Protein AF-A0A1H0PH98-F1 (afdb_monomer_lite)

pLDDT: mean 86.57, std 16.47, range [29.73, 97.81]

Foldseek 3Di:
DDPPPDDPDDLVQQLCQQCVQCVPPQLQNVLSVLCPVFADRPVLCVQLVQKDKDWPPVDPPIGIHIDGNLVCVVVSVVVVSRDTDPRNVVSSVVSCVSSVVDPDD

Secondary structure (DSSP, 8-state):
----S-----HHHHHHHHHHHHTT-TTHHHHHHHHHHHS--HHHHHHTT-EEEEEE-SSTT-EEEEEE-GGGHHHHHHTTSS---HHHHHHHHHHHHHTT-S---

Sequence (105 aa):
MRPSLLGVWTAEELEVALIRTACGDPGLEPALELVIDEGPSVFALLAAGLLRVQPDVDELGGGLWAEIEWSDIDDAVDRGALRATPAELETLRGAAALAGLFPDT

Radius of gyration: 14.06 Å; chains: 1; bounding box: 36×39×30 Å

Organism: NCBI:txid1052260

Structure (mmCIF, N/CA/C/O backbone):
data_AF-A0A1H0PH98-F1
#
_entry.id   AF-A0A1H0PH98-F1
#
loop_
_atom_site.group_PDB
_atom_site.id
_atom_site.type_symbol
_atom_site.label_atom_id
_atom_site.label_alt_id
_atom_site.label_comp_id
_atom_site.label_asym_id
_atom_site.label_entity_id
_atom_site.label_seq_id
_atom_site.pdbx_PDB_ins_code
_atom_site.Cartn_x
_atom_site.Cartn_y
_atom_site.Cartn_z
_atom_site.occupancy
_atom_site.B_iso_or_equiv
_atom_site.auth_seq_id
_atom_site.auth_comp_id
_atom_site.auth_asym_id
_atom_site.auth_atom_id
_atom_site.pdbx_PDB_model_num
ATOM 1 N N . MET A 1 1 ? 12.175 -27.010 -12.177 1.00 33.84 1 MET A N 1
ATOM 2 C CA . MET A 1 1 ? 12.722 -26.059 -11.188 1.00 33.84 1 MET A CA 1
ATOM 3 C C . MET A 1 1 ? 11.527 -25.330 -10.598 1.00 33.84 1 MET A C 1
ATOM 5 O O . MET A 1 1 ? 10.824 -24.678 -11.352 1.00 33.84 1 MET A O 1
ATOM 9 N N . ARG A 1 2 ? 11.184 -25.560 -9.327 1.00 29.73 2 ARG A N 1
ATOM 10 C CA . ARG A 1 2 ? 10.140 -24.773 -8.655 1.00 29.73 2 ARG A CA 1
ATOM 11 C C . ARG A 1 2 ? 10.828 -23.503 -8.149 1.00 29.73 2 ARG A C 1
ATOM 13 O O . ARG A 1 2 ? 11.756 -23.669 -7.359 1.00 29.73 2 ARG A O 1
ATOM 20 N N . PRO A 1 3 ? 10.451 -22.293 -8.596 1.00 36.97 3 PRO A N 1
ATOM 21 C CA . PRO A 1 3 ? 10.935 -21.085 -7.953 1.00 36.97 3 PRO A CA 1
ATOM 22 C C . PRO A 1 3 ? 10.439 -21.130 -6.508 1.00 36.97 3 PRO A C 1
ATOM 24 O O . PRO A 1 3 ? 9.250 -21.317 -6.246 1.00 36.97 3 PRO A O 1
ATOM 27 N N . SER A 1 4 ? 11.370 -21.084 -5.567 1.00 42.84 4 SER A N 1
ATOM 28 C CA . SER A 1 4 ? 11.101 -20.973 -4.142 1.00 42.84 4 SER A CA 1
ATOM 29 C C . SER A 1 4 ? 10.408 -19.636 -3.877 1.00 42.84 4 SER A C 1
ATOM 31 O O . SER A 1 4 ? 11.067 -18.622 -3.688 1.00 42.84 4 SER A O 1
ATOM 33 N N . LEU A 1 5 ? 9.074 -19.654 -3.877 1.00 46.47 5 LEU A N 1
ATOM 34 C CA . LEU A 1 5 ? 8.151 -18.556 -3.540 1.00 46.47 5 LEU A CA 1
ATOM 35 C C . LEU A 1 5 ? 8.199 -18.141 -2.051 1.00 46.47 5 LEU A C 1
ATOM 37 O O . LEU A 1 5 ? 7.188 -17.767 -1.473 1.00 46.47 5 LEU A O 1
ATOM 41 N N . LEU A 1 6 ? 9.3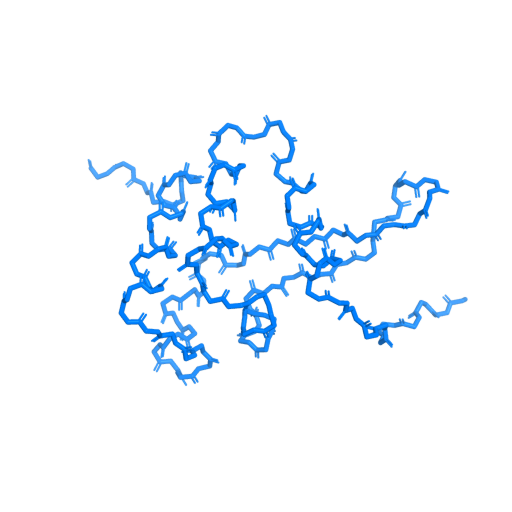59 -18.251 -1.403 1.00 47.31 6 LEU A N 1
ATOM 42 C CA . LEU A 1 6 ? 9.585 -17.839 -0.015 1.00 47.31 6 LEU A CA 1
ATOM 43 C C . LEU A 1 6 ? 11.006 -17.267 0.114 1.00 47.31 6 LEU A C 1
ATOM 45 O O . LEU A 1 6 ? 11.818 -17.751 0.901 1.00 47.31 6 LEU A O 1
ATOM 49 N N . GLY A 1 7 ? 11.340 -16.284 -0.722 1.00 58.50 7 GLY A N 1
ATOM 50 C CA . GLY A 1 7 ? 12.422 -15.359 -0.395 1.00 58.50 7 GLY A CA 1
ATOM 51 C C . GLY A 1 7 ? 11.899 -14.405 0.674 1.00 58.50 7 GLY A C 1
ATOM 52 O O . GLY A 1 7 ? 10.812 -13.861 0.515 1.00 58.50 7 GLY A O 1
ATOM 53 N N . VAL A 1 8 ? 12.616 -14.248 1.786 1.00 73.06 8 VAL A N 1
ATOM 54 C CA . VAL A 1 8 ? 12.323 -13.166 2.734 1.00 73.06 8 VAL A CA 1
ATOM 55 C C . VAL A 1 8 ? 12.751 -11.877 2.040 1.00 73.06 8 VAL A C 1
ATOM 57 O O . VAL A 1 8 ? 13.938 -11.565 2.049 1.00 73.06 8 VAL A O 1
ATOM 60 N N . TRP A 1 9 ? 11.817 -11.198 1.375 1.00 85.31 9 TRP A N 1
ATOM 61 C CA . TRP A 1 9 ? 12.088 -9.903 0.758 1.00 85.31 9 TRP A CA 1
ATOM 62 C C . TRP A 1 9 ? 12.322 -8.854 1.835 1.00 85.31 9 TRP A C 1
ATOM 64 O O . TRP A 1 9 ? 11.655 -8.864 2.875 1.00 85.31 9 TRP A O 1
ATOM 74 N N . THR A 1 10 ? 13.266 -7.954 1.602 1.00 91.00 10 THR A N 1
ATOM 75 C CA . THR A 1 10 ? 13.422 -6.760 2.432 1.00 91.00 10 THR A CA 1
ATOM 76 C C . THR A 1 10 ? 12.355 -5.724 2.065 1.00 91.00 10 THR A C 1
ATOM 78 O O . THR A 1 10 ? 11.730 -5.805 1.008 1.00 91.00 10 THR A O 1
ATOM 81 N N . ALA A 1 11 ? 12.129 -4.742 2.943 1.00 91.94 11 ALA A N 1
ATOM 82 C CA . ALA A 1 11 ? 11.254 -3.616 2.612 1.00 91.94 11 ALA A CA 1
ATOM 83 C C . ALA A 1 11 ? 11.786 -2.859 1.384 1.00 91.94 11 ALA A C 1
ATOM 85 O O . ALA A 1 11 ? 11.041 -2.633 0.440 1.00 91.94 11 ALA A O 1
ATOM 86 N N . GLU A 1 12 ? 13.096 -2.597 1.355 1.00 92.44 12 GLU A N 1
ATOM 87 C CA . GLU A 1 12 ? 13.779 -1.924 0.246 1.00 92.44 12 GLU A CA 1
ATOM 88 C C . GLU A 1 12 ? 13.605 -2.675 -1.085 1.00 92.44 12 GLU A C 1
ATOM 90 O O . GLU A 1 12 ? 13.320 -2.058 -2.105 1.00 92.44 12 GLU A O 1
ATOM 95 N N . GLU A 1 13 ? 13.701 -4.009 -1.096 1.00 91.88 13 GLU A N 1
ATOM 96 C CA . GLU A 1 13 ? 13.472 -4.807 -2.311 1.00 91.88 13 GLU A CA 1
ATOM 97 C C . GLU A 1 13 ? 12.040 -4.659 -2.846 1.00 91.88 13 GLU A C 1
ATOM 99 O O . GLU A 1 13 ? 11.839 -4.621 -4.060 1.00 91.88 13 GLU A O 1
ATOM 104 N N . LEU A 1 14 ? 11.046 -4.565 -1.958 1.00 93.00 14 LEU A N 1
ATOM 105 C CA . LEU A 1 14 ? 9.644 -4.386 -2.339 1.00 93.00 14 LEU A CA 1
ATOM 106 C C . LEU A 1 14 ? 9.340 -2.949 -2.780 1.00 93.00 14 LEU A C 1
ATOM 108 O O . LEU A 1 14 ? 8.610 -2.751 -3.747 1.00 93.00 14 LEU A O 1
ATOM 112 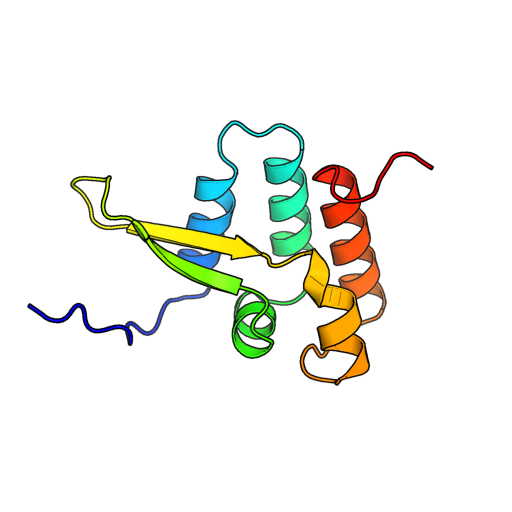N N . GLU A 1 15 ? 9.916 -1.954 -2.109 1.00 94.38 15 GLU A N 1
ATOM 113 C CA . GLU A 1 15 ? 9.789 -0.536 -2.464 1.00 94.38 15 GLU A CA 1
ATOM 114 C C . GLU A 1 15 ? 10.437 -0.250 -3.825 1.00 94.38 15 GLU A C 1
ATOM 116 O O . GLU A 1 15 ? 9.821 0.372 -4.691 1.00 94.38 15 GLU A O 1
ATOM 121 N N . VAL A 1 16 ? 11.633 -0.794 -4.074 1.00 92.31 16 VAL A N 1
ATOM 122 C CA . VAL A 1 16 ? 12.287 -0.719 -5.388 1.00 92.31 16 VAL A CA 1
ATOM 123 C C . VAL A 1 16 ? 11.440 -1.401 -6.463 1.00 92.31 16 VAL A C 1
ATOM 125 O O . VAL A 1 16 ? 11.310 -0.863 -7.561 1.00 92.31 16 VAL A O 1
ATOM 128 N N . ALA A 1 17 ? 10.833 -2.555 -6.166 1.00 93.12 17 ALA A N 1
ATOM 129 C CA . ALA A 1 17 ? 9.946 -3.246 -7.104 1.00 93.12 17 ALA A CA 1
ATOM 130 C C . ALA A 1 17 ? 8.689 -2.427 -7.447 1.00 93.12 17 ALA A C 1
ATOM 132 O O . ALA A 1 17 ? 8.273 -2.402 -8.608 1.00 93.12 17 ALA A O 1
ATOM 133 N N . LEU A 1 18 ? 8.112 -1.735 -6.459 1.00 93.94 18 LEU A N 1
ATOM 134 C CA . LEU A 1 18 ? 6.977 -0.828 -6.639 1.00 93.94 18 LEU A CA 1
ATOM 135 C C . LEU A 1 18 ? 7.346 0.346 -7.550 1.00 93.94 18 LEU A C 1
ATOM 137 O O . LEU A 1 18 ? 6.734 0.523 -8.602 1.00 93.94 18 LEU A O 1
ATOM 141 N N . ILE A 1 19 ? 8.394 1.100 -7.205 1.00 92.12 19 ILE A N 1
ATOM 142 C CA . ILE A 1 19 ? 8.843 2.254 -8.001 1.00 92.12 19 ILE A CA 1
ATOM 143 C C . ILE A 1 19 ? 9.210 1.833 -9.424 1.00 92.12 19 ILE A C 1
ATOM 145 O O . ILE A 1 19 ? 8.828 2.484 -10.396 1.00 92.12 19 ILE A O 1
ATOM 149 N N . ARG A 1 20 ? 9.905 0.703 -9.575 1.00 89.69 20 ARG A N 1
ATOM 150 C CA . ARG A 1 20 ? 10.277 0.184 -10.891 1.00 89.69 20 ARG A CA 1
ATOM 151 C C . ARG A 1 20 ? 9.059 -0.149 -11.753 1.00 89.69 20 ARG A C 1
ATOM 153 O O . ARG A 1 20 ? 9.109 0.071 -12.960 1.00 89.69 20 ARG A O 1
ATOM 160 N N . THR A 1 21 ? 7.982 -0.645 -11.147 1.00 87.81 21 THR A N 1
ATOM 161 C CA . THR A 1 21 ? 6.724 -0.961 -11.842 1.00 87.81 21 THR A CA 1
ATOM 162 C C . THR A 1 21 ? 6.024 0.292 -12.363 1.00 87.81 21 THR A C 1
ATOM 164 O O . THR A 1 21 ? 5.405 0.243 -13.423 1.00 87.81 21 THR A O 1
ATOM 167 N N . ALA A 1 22 ? 6.167 1.415 -11.662 1.00 91.00 22 ALA A N 1
ATOM 168 C CA . ALA A 1 22 ? 5.606 2.692 -12.081 1.00 91.00 22 ALA A CA 1
ATOM 169 C C . ALA A 1 22 ? 6.479 3.470 -13.071 1.00 91.00 22 ALA A C 1
ATOM 171 O O . ALA A 1 22 ? 6.004 4.454 -13.623 1.00 91.00 22 ALA A O 1
ATOM 172 N N . CYS A 1 23 ? 7.722 3.048 -13.322 1.00 89.62 23 CYS A N 1
ATOM 173 C CA . CYS A 1 23 ? 8.681 3.809 -14.121 1.00 89.62 23 CYS A CA 1
ATOM 174 C C . CYS A 1 23 ? 8.120 4.203 -15.504 1.00 89.62 23 CYS A C 1
ATOM 176 O O . CYS A 1 23 ? 7.835 3.350 -16.349 1.00 89.62 23 CYS A O 1
ATOM 178 N N . GLY A 1 24 ? 7.996 5.508 -15.746 1.00 90.88 24 GLY A N 1
ATOM 179 C CA . GLY A 1 24 ? 7.422 6.112 -16.946 1.00 90.88 24 GLY A CA 1
ATOM 180 C C . GLY A 1 24 ? 5.928 6.451 -16.865 1.00 90.88 24 GLY A C 1
ATOM 181 O O . GLY A 1 24 ? 5.417 7.052 -17.815 1.00 90.88 24 GLY A O 1
ATOM 182 N N . ASP A 1 25 ? 5.232 6.110 -15.777 1.00 92.69 25 ASP A N 1
ATOM 183 C CA . ASP A 1 25 ? 3.833 6.476 -15.538 1.00 92.69 25 ASP A CA 1
ATOM 184 C C . ASP A 1 25 ? 3.737 7.766 -14.692 1.00 92.69 25 ASP A C 1
ATOM 186 O O . ASP A 1 25 ? 4.059 7.762 -13.501 1.00 92.69 25 ASP A O 1
ATOM 190 N N . PRO A 1 26 ? 3.267 8.886 -15.275 1.00 91.12 26 PRO A N 1
ATOM 191 C CA . PRO A 1 26 ? 3.282 10.190 -14.614 1.00 91.12 26 PRO A CA 1
ATOM 192 C C . PRO A 1 26 ? 2.290 10.325 -13.448 1.00 91.12 26 PRO A C 1
ATOM 194 O O . PRO A 1 26 ? 2.377 11.306 -12.710 1.00 91.12 26 PRO A O 1
ATOM 197 N N . GLY A 1 27 ? 1.330 9.406 -13.305 1.00 93.31 27 GLY A N 1
ATOM 198 C CA . GLY A 1 27 ? 0.401 9.371 -12.174 1.00 93.31 27 GLY A CA 1
ATOM 199 C C . GLY A 1 27 ? 0.828 8.362 -11.113 1.00 93.31 27 GLY A C 1
ATOM 200 O O . GLY A 1 27 ? 0.768 8.653 -9.918 1.00 93.31 27 GLY A O 1
ATOM 201 N N . LEU A 1 28 ? 1.297 7.188 -11.542 1.00 94.25 28 LEU A N 1
ATOM 202 C CA . LEU A 1 28 ? 1.643 6.101 -10.633 1.00 94.25 28 LEU A CA 1
ATOM 203 C C . LEU A 1 28 ? 2.987 6.320 -9.921 1.00 94.25 28 LEU A C 1
ATOM 205 O O . LEU A 1 28 ? 3.083 5.979 -8.746 1.00 94.25 28 LEU A O 1
ATOM 209 N N . GLU A 1 29 ? 3.996 6.920 -10.56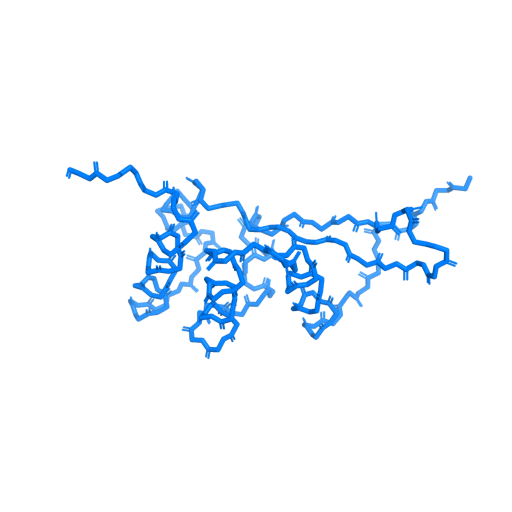7 1.00 94.31 29 GLU A N 1
ATOM 210 C CA . GLU A 1 29 ? 5.278 7.241 -9.908 1.00 94.31 29 GLU A CA 1
ATOM 211 C C . GLU A 1 29 ? 5.088 8.103 -8.646 1.00 94.31 29 GLU A C 1
ATOM 213 O O . GLU A 1 29 ? 5.434 7.635 -7.557 1.00 94.31 29 GLU A O 1
ATOM 218 N N . PRO A 1 30 ? 4.480 9.307 -8.724 1.00 95.25 30 PRO A N 1
ATOM 219 C CA . PRO A 1 30 ? 4.295 10.149 -7.543 1.00 95.25 30 PRO A CA 1
ATOM 220 C C . PRO A 1 30 ? 3.310 9.546 -6.534 1.00 95.25 30 PRO A C 1
ATOM 222 O O . PRO A 1 30 ? 3.403 9.831 -5.341 1.00 95.25 30 PRO A O 1
ATOM 225 N N . ALA A 1 31 ? 2.369 8.708 -6.981 1.00 96.62 31 ALA A N 1
ATOM 226 C CA . ALA A 1 31 ? 1.481 7.982 -6.081 1.00 96.62 31 ALA A CA 1
ATOM 227 C C . ALA A 1 31 ? 2.257 6.984 -5.210 1.00 96.62 31 ALA A C 1
ATOM 229 O O . ALA A 1 31 ? 2.043 6.928 -4.000 1.00 96.62 31 ALA A O 1
ATOM 230 N N . LEU A 1 32 ? 3.161 6.203 -5.807 1.00 96.31 32 LEU A N 1
ATOM 231 C CA . LEU A 1 32 ? 3.955 5.222 -5.069 1.00 96.31 32 LEU A CA 1
ATOM 232 C C . LEU A 1 32 ? 5.017 5.880 -4.187 1.00 96.31 32 LEU A C 1
ATOM 234 O O . LEU A 1 32 ? 5.202 5.419 -3.064 1.00 96.31 32 LEU A O 1
ATOM 238 N N . GLU A 1 33 ? 5.649 6.970 -4.632 1.00 95.44 33 GLU A N 1
ATOM 239 C CA . GLU A 1 33 ? 6.540 7.771 -3.776 1.00 95.44 33 GLU A CA 1
ATOM 240 C C . GLU A 1 33 ? 5.806 8.262 -2.519 1.00 95.44 33 GLU A C 1
ATOM 242 O O . GLU A 1 33 ? 6.278 8.049 -1.403 1.00 95.44 33 GLU A O 1
ATOM 247 N N . LEU A 1 34 ? 4.596 8.812 -2.679 1.00 97.00 34 LEU A N 1
ATOM 248 C CA . LEU A 1 34 ? 3.769 9.269 -1.560 1.00 97.00 34 LEU A CA 1
ATOM 249 C C . LEU A 1 34 ? 3.427 8.135 -0.574 1.00 97.00 34 LEU A C 1
ATOM 251 O O . LEU A 1 34 ? 3.455 8.338 0.641 1.00 97.00 34 LEU A O 1
ATOM 255 N N . VAL A 1 35 ? 3.115 6.932 -1.070 1.00 97.38 35 VAL A N 1
ATOM 256 C CA . VAL A 1 35 ? 2.847 5.770 -0.203 1.00 97.38 35 VAL A CA 1
ATOM 257 C C . VAL A 1 35 ? 4.100 5.310 0.538 1.00 97.38 35 VAL A C 1
ATOM 259 O O . VAL A 1 35 ? 3.993 4.935 1.702 1.00 97.38 35 VAL A O 1
ATOM 262 N N . ILE A 1 36 ? 5.267 5.329 -0.104 1.00 96.50 36 ILE A N 1
ATOM 263 C CA . ILE A 1 36 ? 6.528 4.906 0.520 1.00 96.50 36 ILE A CA 1
ATOM 264 C C . ILE A 1 36 ? 6.945 5.884 1.625 1.00 96.50 36 ILE A C 1
ATOM 266 O O . ILE A 1 36 ? 7.355 5.447 2.701 1.00 96.50 36 ILE A O 1
ATOM 270 N N . ASP A 1 37 ? 6.792 7.187 1.391 1.00 96.81 37 ASP A N 1
ATOM 271 C CA . ASP A 1 37 ? 7.229 8.217 2.335 1.00 96.81 37 ASP A CA 1
ATOM 272 C C . ASP A 1 37 ? 6.260 8.407 3.514 1.00 96.81 37 ASP A C 1
ATOM 274 O O . ASP A 1 37 ? 6.692 8.628 4.650 1.00 96.81 37 ASP A O 1
ATOM 278 N N . GLU A 1 38 ? 4.948 8.340 3.261 1.00 97.81 38 GLU A N 1
ATOM 279 C CA . GLU A 1 38 ? 3.917 8.761 4.224 1.00 97.81 38 GLU A CA 1
ATOM 280 C C . GLU A 1 38 ? 2.811 7.719 4.471 1.00 97.81 38 GLU A C 1
ATOM 282 O O . GLU A 1 38 ? 1.894 7.954 5.265 1.00 97.81 38 GLU A O 1
ATOM 287 N N . GLY A 1 39 ? 2.840 6.589 3.764 1.00 97.06 39 GLY A N 1
ATOM 288 C CA . GLY A 1 39 ? 1.827 5.542 3.849 1.00 97.06 39 GLY A CA 1
ATOM 289 C C . GLY A 1 39 ? 2.181 4.427 4.838 1.00 97.06 39 GLY A C 1
ATOM 290 O O . GLY A 1 39 ? 3.205 4.468 5.524 1.00 97.06 39 GLY A O 1
ATOM 291 N N . PRO A 1 40 ? 1.332 3.387 4.928 1.00 96.94 40 PRO A N 1
ATOM 292 C CA . PRO A 1 40 ? 1.661 2.199 5.700 1.00 96.94 40 PRO A CA 1
ATOM 293 C C . PRO A 1 40 ? 2.894 1.503 5.125 1.00 96.94 40 PRO A C 1
ATOM 295 O O . PRO A 1 40 ? 3.058 1.417 3.910 1.00 96.94 40 PRO A O 1
ATOM 298 N N . SER A 1 41 ? 3.699 0.890 5.995 1.00 95.88 41 SER A N 1
ATOM 299 C CA . SER A 1 41 ? 4.852 0.097 5.548 1.00 95.88 41 SER A CA 1
ATOM 300 C C . SER A 1 41 ? 4.468 -0.947 4.490 1.00 95.88 41 SER A C 1
ATOM 302 O O . SER A 1 41 ? 3.420 -1.595 4.590 1.00 95.88 41 SER A O 1
ATOM 304 N N . VAL A 1 42 ? 5.372 -1.211 3.548 1.00 95.31 42 VAL A N 1
ATOM 305 C CA . VAL A 1 42 ? 5.168 -2.199 2.477 1.00 95.31 42 VAL A CA 1
ATOM 306 C C . VAL A 1 42 ? 4.846 -3.608 3.003 1.00 95.31 42 VAL A C 1
ATOM 308 O O . VAL A 1 42 ? 4.057 -4.341 2.408 1.00 95.31 42 VAL A O 1
ATOM 311 N N . PHE A 1 43 ? 5.359 -3.978 4.183 1.00 94.75 43 PHE A N 1
ATOM 312 C CA . PHE A 1 43 ? 5.000 -5.237 4.841 1.00 94.75 43 PHE A CA 1
ATOM 313 C C . PHE A 1 43 ? 3.581 -5.251 5.408 1.00 94.75 43 PHE A C 1
ATOM 315 O O . PHE A 1 43 ? 2.959 -6.311 5.430 1.00 94.75 43 PHE A O 1
ATOM 322 N N . ALA A 1 44 ? 3.057 -4.110 5.863 1.00 95.69 44 ALA A N 1
ATOM 323 C CA . ALA A 1 44 ? 1.662 -4.011 6.281 1.00 95.69 44 ALA A CA 1
ATOM 324 C C . ALA A 1 44 ? 0.727 -4.193 5.077 1.00 95.69 44 ALA A C 1
ATOM 326 O O . ALA A 1 44 ? -0.241 -4.944 5.175 1.00 95.69 44 ALA A O 1
ATOM 327 N N . LEU A 1 45 ? 1.064 -3.591 3.931 1.00 96.50 45 LEU A N 1
ATOM 328 C CA . LEU A 1 45 ? 0.333 -3.784 2.674 1.00 96.50 45 LEU A CA 1
ATOM 329 C C . LEU A 1 45 ? 0.395 -5.246 2.208 1.00 96.50 45 LEU A C 1
ATOM 331 O O . LEU A 1 45 ? -0.637 -5.843 1.904 1.00 96.50 45 LEU A O 1
ATOM 335 N N . LEU A 1 46 ? 1.578 -5.868 2.244 1.00 94.75 46 LEU A N 1
ATOM 336 C CA . LEU A 1 46 ? 1.750 -7.284 1.912 1.00 94.75 46 LEU A CA 1
ATOM 337 C C . LEU A 1 46 ? 0.955 -8.206 2.846 1.00 94.75 46 LEU A C 1
ATOM 339 O O . LEU A 1 46 ? 0.263 -9.109 2.381 1.00 94.75 46 LEU A O 1
ATOM 343 N N . ALA A 1 47 ? 1.016 -7.974 4.159 1.00 93.62 47 ALA A N 1
ATOM 344 C CA . ALA A 1 47 ? 0.280 -8.761 5.148 1.00 93.62 47 ALA A CA 1
ATOM 345 C C . ALA A 1 47 ? -1.243 -8.592 5.022 1.00 93.62 47 ALA A C 1
ATOM 347 O O . ALA A 1 47 ? -1.985 -9.535 5.303 1.00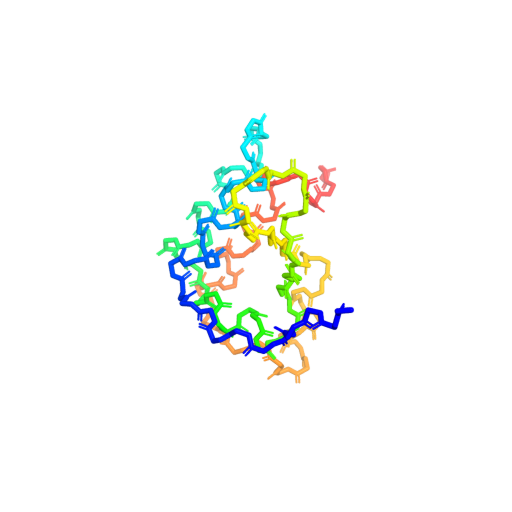 93.62 47 ALA A O 1
ATOM 348 N N . ALA A 1 48 ? -1.701 -7.420 4.575 1.00 96.12 48 ALA A N 1
ATOM 349 C CA . ALA A 1 48 ? -3.101 -7.149 4.266 1.00 96.12 48 ALA A CA 1
ATOM 350 C C . ALA A 1 48 ? -3.561 -7.766 2.930 1.00 96.12 48 ALA A C 1
ATOM 352 O O . ALA A 1 48 ? -4.749 -7.718 2.624 1.00 96.12 48 ALA A O 1
ATOM 353 N N . GLY A 1 49 ? -2.652 -8.357 2.142 1.00 95.12 49 GLY A N 1
ATOM 354 C CA . GLY A 1 49 ? -2.952 -8.897 0.814 1.00 95.12 49 GLY A CA 1
ATOM 355 C C . GLY A 1 49 ? -3.094 -7.831 -0.275 1.00 95.12 49 GLY A C 1
ATOM 356 O O . GLY A 1 49 ? -3.560 -8.149 -1.363 1.00 95.12 49 GLY A O 1
ATOM 357 N N . LEU A 1 50 ? -2.681 -6.593 0.009 1.00 96.50 50 LEU A N 1
ATOM 358 C CA . LEU A 1 50 ? -2.774 -5.444 -0.894 1.00 96.50 50 LEU A CA 1
ATOM 359 C C . LEU A 1 50 ? -1.539 -5.270 -1.778 1.00 96.50 50 LEU A C 1
ATOM 361 O O . LEU A 1 50 ? -1.528 -4.383 -2.618 1.00 96.50 50 LEU A O 1
ATOM 365 N N . LEU A 1 51 ? -0.494 -6.074 -1.582 1.00 94.94 51 LEU A N 1
ATOM 366 C CA . LEU A 1 51 ? 0.712 -6.043 -2.401 1.00 94.94 51 LEU A CA 1
ATOM 367 C C . LEU A 1 51 ? 0.842 -7.359 -3.165 1.00 94.94 51 LEU A C 1
ATOM 369 O O . LEU A 1 51 ? 1.088 -8.412 -2.565 1.00 94.94 51 LEU A O 1
ATOM 373 N N . ARG A 1 52 ? 0.705 -7.311 -4.490 1.00 92.75 52 ARG A N 1
ATOM 374 C CA . ARG A 1 52 ? 1.057 -8.436 -5.362 1.00 92.75 52 ARG A CA 1
ATOM 375 C C . ARG A 1 52 ? 2.541 -8.359 -5.668 1.00 92.75 52 ARG A C 1
ATOM 377 O O . ARG A 1 52 ? 3.020 -7.316 -6.081 1.00 92.75 52 ARG A O 1
ATOM 384 N N . VAL A 1 53 ? 3.259 -9.463 -5.474 1.00 91.25 53 VAL A N 1
ATOM 385 C CA . VAL A 1 53 ? 4.702 -9.554 -5.734 1.00 91.25 53 VAL A CA 1
ATOM 386 C C . VAL A 1 53 ? 4.964 -10.758 -6.624 1.00 91.25 53 VAL A C 1
ATOM 388 O O . VAL A 1 53 ? 4.510 -11.867 -6.327 1.00 91.25 53 VAL A O 1
ATOM 391 N N . GLN A 1 54 ? 5.716 -10.559 -7.701 1.00 88.19 54 GLN A N 1
ATOM 392 C CA . GLN A 1 54 ? 6.094 -11.625 -8.623 1.00 88.19 54 GLN A CA 1
ATOM 393 C C . GLN A 1 54 ? 7.566 -11.503 -9.033 1.00 88.19 54 GLN A C 1
ATOM 395 O O . GLN A 1 54 ? 8.110 -10.398 -9.053 1.00 88.19 54 GLN A O 1
ATOM 400 N N . PRO A 1 55 ? 8.234 -12.621 -9.367 1.00 84.50 55 PRO A N 1
ATOM 401 C CA . PRO A 1 55 ? 9.543 -12.556 -9.996 1.00 84.50 55 PRO A CA 1
ATOM 402 C C . PRO A 1 55 ? 9.430 -11.807 -11.321 1.00 84.50 55 PRO A C 1
ATOM 404 O O . PRO A 1 55 ? 8.579 -12.137 -12.148 1.00 84.50 55 PRO A O 1
ATOM 407 N N . ASP A 1 56 ? 10.313 -10.843 -11.531 1.00 78.56 56 ASP A N 1
ATOM 408 C CA . ASP A 1 56 ? 10.508 -10.243 -12.841 1.00 78.56 56 ASP A CA 1
ATOM 409 C C . ASP A 1 56 ? 11.338 -11.214 -13.689 1.00 78.56 56 ASP A C 1
ATOM 411 O O . ASP A 1 56 ? 12.533 -11.422 -13.453 1.00 78.56 56 ASP A O 1
ATOM 415 N N . VAL A 1 57 ? 10.655 -11.890 -14.615 1.00 68.00 57 VAL A N 1
ATOM 416 C CA . VAL A 1 57 ? 11.222 -12.936 -15.478 1.00 68.00 57 VAL A CA 1
ATOM 417 C C . VAL A 1 57 ? 11.754 -12.396 -16.804 1.00 68.00 57 VAL A C 1
ATOM 419 O O . VAL A 1 57 ? 12.442 -13.134 -17.511 1.00 68.00 57 VAL A O 1
ATOM 422 N N . ASP A 1 58 ? 11.458 -11.136 -17.129 1.00 66.06 58 ASP A N 1
ATOM 423 C CA . ASP A 1 58 ? 11.803 -10.528 -18.416 1.00 66.06 58 ASP A CA 1
ATOM 424 C C . ASP A 1 58 ? 13.172 -9.833 -18.377 1.00 66.06 58 ASP A C 1
ATOM 426 O O . ASP A 1 58 ? 13.823 -9.670 -19.414 1.00 66.06 58 ASP A O 1
ATOM 430 N N . GLU A 1 59 ? 13.679 -9.507 -17.184 1.00 57.09 59 GLU A N 1
ATOM 431 C CA . GLU A 1 59 ? 15.061 -9.075 -17.014 1.00 57.09 59 GLU A CA 1
ATOM 432 C C . GLU A 1 59 ? 16.031 -10.240 -16.793 1.00 57.09 59 GLU A C 1
ATOM 434 O O . GLU A 1 59 ? 15.938 -11.017 -15.843 1.00 57.09 59 GLU A O 1
ATOM 439 N N . LEU A 1 60 ? 17.078 -10.267 -17.624 1.00 53.94 60 LEU A N 1
ATOM 440 C CA . LEU A 1 60 ? 18.251 -11.154 -17.543 1.00 53.94 60 LEU A CA 1
ATOM 441 C C . LEU A 1 60 ? 18.992 -11.139 -16.183 1.00 53.94 60 LEU A C 1
ATOM 443 O O . LEU A 1 60 ? 19.951 -11.893 -16.015 1.00 53.94 60 LEU A O 1
ATOM 447 N N . GLY A 1 61 ? 18.580 -10.293 -15.233 1.00 54.66 61 GLY A N 1
ATOM 448 C CA . GLY A 1 61 ? 19.195 -10.099 -13.919 1.00 54.66 61 GLY A CA 1
ATOM 449 C C . GLY A 1 61 ? 18.419 -10.654 -12.720 1.00 54.66 61 GLY A C 1
ATOM 450 O O . GLY A 1 61 ? 19.008 -10.722 -11.648 1.00 54.66 61 GLY A O 1
ATOM 451 N N . GLY A 1 62 ? 17.160 -11.086 -12.880 1.00 63.28 62 GLY A N 1
ATOM 452 C CA . GLY A 1 62 ? 16.322 -11.530 -11.760 1.00 63.28 62 GLY A CA 1
ATOM 453 C C . GLY A 1 62 ? 15.946 -10.374 -10.829 1.00 63.28 62 GLY A C 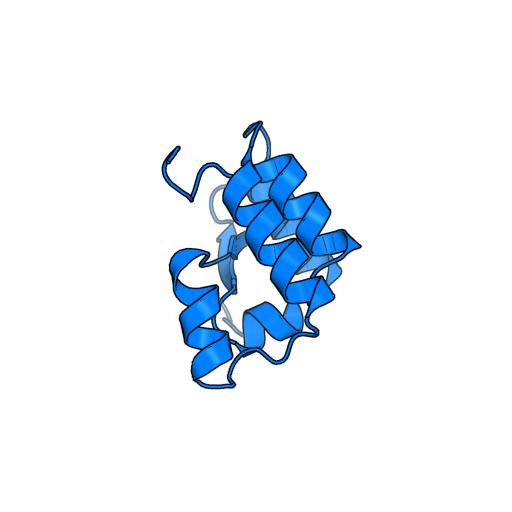1
ATOM 454 O O . GLY A 1 62 ? 16.729 -9.971 -9.976 1.00 63.28 62 GLY A O 1
ATOM 455 N N . GLY A 1 63 ? 14.737 -9.846 -10.993 1.00 78.44 63 GLY A N 1
ATOM 456 C CA . GLY A 1 63 ? 14.198 -8.778 -10.151 1.00 78.44 63 GLY A CA 1
ATOM 457 C C . GLY A 1 63 ? 12.873 -9.166 -9.505 1.00 78.44 63 GLY A C 1
ATOM 458 O O . GLY A 1 63 ? 12.393 -10.296 -9.647 1.00 78.44 63 GLY A O 1
ATOM 459 N N . LEU A 1 64 ? 12.268 -8.208 -8.812 1.00 87.25 64 LEU A N 1
ATOM 460 C CA . LEU A 1 64 ? 10.889 -8.289 -8.354 1.00 87.25 64 LEU A CA 1
ATOM 461 C C . LEU A 1 64 ? 10.065 -7.245 -9.090 1.00 87.25 64 LEU A C 1
ATOM 463 O O . LEU A 1 64 ? 10.524 -6.136 -9.350 1.00 87.25 64 LEU A O 1
ATOM 467 N N . TRP A 1 65 ? 8.833 -7.623 -9.375 1.00 89.44 65 TRP A N 1
ATOM 468 C CA . TRP A 1 65 ? 7.770 -6.714 -9.748 1.00 89.44 65 TRP A CA 1
ATOM 469 C C . TRP A 1 65 ? 6.755 -6.699 -8.609 1.00 89.44 65 TRP A C 1
ATOM 471 O O . TRP A 1 65 ? 6.490 -7.751 -8.009 1.00 89.44 65 TRP A O 1
ATOM 481 N N . ALA A 1 66 ? 6.213 -5.523 -8.303 1.00 93.19 66 ALA A N 1
ATOM 482 C CA . ALA A 1 66 ? 5.215 -5.365 -7.260 1.00 93.19 66 ALA A CA 1
ATOM 483 C C . ALA A 1 66 ? 4.149 -4.335 -7.646 1.00 93.19 66 ALA A C 1
ATOM 485 O O . ALA A 1 66 ? 4.463 -3.311 -8.244 1.00 93.19 66 ALA A O 1
ATOM 486 N N . GLU A 1 67 ? 2.902 -4.594 -7.258 1.00 95.00 67 GLU A N 1
ATOM 487 C CA . GLU A 1 67 ? 1.755 -3.713 -7.505 1.00 95.00 67 GLU A CA 1
ATOM 488 C C . GLU A 1 67 ? 0.852 -3.644 -6.269 1.00 95.00 67 GLU A C 1
ATOM 490 O O . GLU A 1 67 ? 0.683 -4.637 -5.552 1.00 95.00 67 GLU A O 1
ATOM 495 N N . ILE A 1 68 ? 0.279 -2.461 -6.024 1.00 95.75 68 ILE A N 1
ATOM 496 C CA . ILE A 1 68 ? -0.723 -2.238 -4.979 1.00 95.75 68 ILE A CA 1
ATOM 497 C C . ILE A 1 68 ? -2.125 -2.516 -5.537 1.00 95.75 68 ILE A C 1
ATOM 499 O O . ILE A 1 68 ? -2.525 -1.955 -6.553 1.00 95.75 68 ILE A O 1
ATOM 503 N N . GLU A 1 69 ? -2.912 -3.321 -4.826 1.00 95.00 69 GLU A N 1
ATOM 504 C CA . GLU A 1 69 ? -4.333 -3.552 -5.108 1.00 95.00 69 GLU A CA 1
ATOM 505 C C . GLU A 1 69 ? -5.191 -2.414 -4.548 1.00 95.00 69 GLU A C 1
ATOM 507 O O . GLU A 1 69 ? -5.812 -2.517 -3.489 1.00 95.00 69 GLU A O 1
ATOM 512 N N . TRP A 1 70 ? -5.217 -1.297 -5.267 1.00 93.25 70 TRP A N 1
ATOM 513 C CA . TRP A 1 70 ? -5.887 -0.074 -4.825 1.00 93.25 70 TRP A CA 1
ATOM 514 C C . TRP A 1 70 ? -7.392 -0.233 -4.574 1.00 93.25 70 TRP A C 1
ATOM 516 O O . TRP A 1 70 ? -7.923 0.382 -3.650 1.00 93.25 70 TRP A O 1
ATOM 526 N N . SER A 1 71 ? -8.078 -1.073 -5.359 1.00 92.19 71 SER A N 1
ATOM 527 C CA . SER A 1 71 ? -9.525 -1.313 -5.224 1.00 92.19 71 SER A CA 1
ATOM 528 C C . SER A 1 71 ? -9.919 -1.953 -3.897 1.00 92.19 71 SER A C 1
ATOM 530 O O . SER A 1 71 ? -11.073 -1.848 -3.489 1.00 92.19 71 SER A O 1
ATOM 532 N N . ASP A 1 72 ? -8.968 -2.607 -3.231 1.00 94.38 72 ASP A N 1
ATOM 533 C CA . ASP A 1 72 ? -9.229 -3.443 -2.064 1.00 94.38 72 ASP A CA 1
ATOM 534 C C . ASP A 1 72 ? -8.832 -2.736 -0.755 1.00 94.38 72 ASP A C 1
ATOM 536 O O . ASP A 1 72 ? -9.000 -3.305 0.324 1.00 94.38 72 ASP A O 1
ATOM 540 N N . ILE A 1 73 ? -8.327 -1.494 -0.821 1.00 93.69 73 ILE A N 1
ATOM 541 C CA . ILE A 1 73 ? -7.829 -0.744 0.345 1.00 93.69 73 ILE A CA 1
ATOM 542 C C . ILE A 1 73 ? -8.928 -0.529 1.386 1.00 93.69 73 ILE A C 1
ATOM 544 O O . ILE A 1 73 ? -8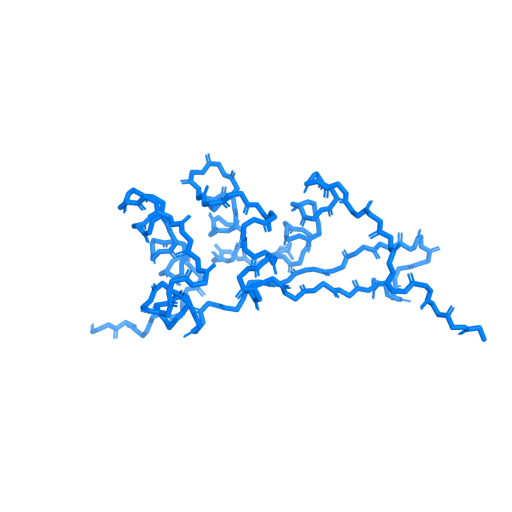.747 -0.908 2.544 1.00 93.69 73 ILE A O 1
ATOM 548 N N . ASP A 1 74 ? -10.064 0.057 0.995 1.00 92.25 74 ASP A N 1
ATOM 549 C CA . ASP A 1 74 ? -11.161 0.326 1.936 1.00 92.25 74 ASP A CA 1
ATOM 550 C C . ASP A 1 74 ? -11.718 -0.995 2.508 1.00 92.25 74 ASP A C 1
ATOM 552 O O . ASP A 1 74 ? -11.909 -1.125 3.717 1.00 92.25 74 ASP A O 1
ATOM 556 N N . ASP A 1 75 ? -11.850 -2.028 1.668 1.00 94.94 75 ASP A N 1
ATOM 557 C CA . ASP A 1 75 ? -12.286 -3.371 2.069 1.00 94.94 75 ASP A CA 1
ATOM 558 C C . ASP A 1 75 ? -11.330 -4.015 3.097 1.00 94.94 75 ASP A C 1
ATOM 560 O O . ASP A 1 75 ? -11.765 -4.655 4.063 1.00 94.94 75 ASP A O 1
ATOM 564 N N . ALA A 1 76 ? -10.016 -3.849 2.918 1.00 96.31 76 ALA A N 1
ATOM 565 C CA . ALA A 1 76 ? -8.997 -4.353 3.835 1.00 96.31 76 ALA A CA 1
ATOM 566 C C . ALA A 1 76 ? -9.019 -3.620 5.185 1.00 96.31 76 ALA A C 1
ATOM 568 O O . ALA A 1 76 ? -8.779 -4.245 6.224 1.00 96.31 76 ALA A O 1
ATOM 569 N N . VAL A 1 77 ? -9.332 -2.323 5.193 1.00 95.81 77 VAL A N 1
ATOM 570 C CA . VAL A 1 77 ? -9.492 -1.523 6.417 1.00 95.81 77 VAL A CA 1
ATOM 571 C C . VAL A 1 77 ? -10.754 -1.934 7.167 1.00 95.81 77 VAL A C 1
ATOM 573 O O . VAL A 1 77 ? -10.683 -2.235 8.360 1.00 95.81 77 VAL A O 1
ATOM 576 N N . ASP A 1 78 ? -11.884 -2.040 6.468 1.00 96.12 78 ASP A N 1
ATOM 577 C CA . ASP A 1 78 ? -13.180 -2.407 7.049 1.00 96.12 78 ASP A CA 1
ATOM 578 C C . ASP A 1 78 ? -13.154 -3.800 7.693 1.00 96.12 78 ASP A C 1
ATOM 580 O O . ASP A 1 78 ? -13.758 -4.037 8.744 1.00 96.12 78 ASP A O 1
ATOM 584 N N . ARG A 1 79 ? -12.399 -4.733 7.104 1.00 96.81 79 ARG A N 1
ATOM 585 C CA . ARG A 1 79 ? -12.190 -6.083 7.655 1.00 96.81 79 ARG A CA 1
ATOM 586 C C . ARG A 1 79 ? -11.105 -6.141 8.733 1.00 96.81 79 ARG A C 1
ATOM 588 O O . ARG A 1 79 ? -10.908 -7.195 9.340 1.00 96.81 79 ARG A O 1
ATOM 595 N N . GLY A 1 80 ? -10.392 -5.041 8.972 1.00 96.38 80 GLY A N 1
ATOM 596 C CA . GLY A 1 80 ? -9.282 -4.950 9.920 1.00 96.38 80 GLY A CA 1
ATOM 597 C C . GLY A 1 80 ? -8.014 -5.698 9.491 1.00 96.38 80 GLY A C 1
ATOM 598 O O . GLY A 1 80 ? -7.166 -5.976 10.344 1.00 96.38 80 GLY A O 1
ATOM 599 N N . ALA A 1 81 ? -7.894 -6.042 8.205 1.00 97.19 81 ALA A N 1
ATOM 600 C CA . ALA A 1 81 ? -6.708 -6.665 7.617 1.00 97.19 81 ALA A CA 1
ATOM 601 C C . ALA A 1 81 ? -5.559 -5.656 7.473 1.00 97.19 81 ALA A C 1
ATOM 603 O O . ALA A 1 81 ? -4.415 -5.986 7.782 1.00 97.19 81 ALA A O 1
ATOM 604 N N . LEU A 1 82 ? -5.877 -4.414 7.095 1.00 97.19 82 LEU A N 1
ATOM 605 C CA . LEU A 1 82 ? -4.948 -3.290 7.135 1.00 97.19 82 LEU A CA 1
ATOM 606 C C . LEU A 1 82 ? -5.203 -2.457 8.394 1.00 97.19 82 LEU A C 1
ATOM 608 O O . LEU A 1 82 ? -6.280 -1.895 8.586 1.00 97.19 82 LEU A O 1
ATOM 612 N N . ARG A 1 83 ? -4.190 -2.353 9.258 1.00 94.38 83 ARG A N 1
ATOM 613 C CA . ARG A 1 83 ? -4.186 -1.397 10.371 1.00 94.38 83 ARG A CA 1
ATOM 614 C C . ARG A 1 83 ? -3.348 -0.195 9.971 1.00 94.38 83 ARG A C 1
ATOM 616 O O . ARG A 1 83 ? -2.127 -0.288 9.981 1.00 94.38 83 ARG A O 1
ATOM 623 N N . ALA A 1 84 ? -4.021 0.900 9.654 1.00 93.81 84 ALA A N 1
ATOM 624 C CA . ALA A 1 84 ? -3.410 2.170 9.304 1.00 93.81 84 ALA A CA 1
ATOM 625 C C . ALA A 1 84 ? -3.980 3.283 10.191 1.00 93.81 84 ALA A C 1
ATOM 627 O O . ALA A 1 84 ? -5.119 3.224 10.666 1.00 93.81 84 ALA A O 1
ATOM 628 N N . THR A 1 85 ? -3.165 4.291 10.447 1.00 96.69 85 THR A N 1
ATOM 629 C CA . THR A 1 85 ? -3.587 5.542 11.064 1.00 96.69 85 THR A CA 1
ATOM 630 C C . THR A 1 85 ? -4.479 6.333 10.100 1.00 96.69 85 THR A C 1
ATOM 632 O O . THR A 1 85 ? -4.414 6.132 8.888 1.00 96.69 85 THR A O 1
ATOM 635 N N . PRO A 1 86 ? -5.294 7.281 10.599 1.00 95.62 86 PRO A N 1
ATOM 636 C CA . PRO A 1 86 ? -6.076 8.148 9.722 1.00 95.62 86 PRO A CA 1
ATOM 637 C C . PRO A 1 86 ? -5.227 8.905 8.691 1.00 95.62 86 PRO A C 1
ATOM 639 O O . PRO A 1 86 ? -5.673 9.071 7.567 1.00 95.62 86 PRO A O 1
ATOM 642 N N . ALA A 1 87 ? -4.008 9.326 9.051 1.00 97.31 87 ALA A N 1
ATOM 643 C CA . ALA A 1 87 ? -3.106 10.013 8.127 1.00 97.31 87 ALA A CA 1
ATOM 644 C C . ALA A 1 87 ? -2.648 9.088 6.991 1.00 97.31 87 ALA A C 1
ATOM 646 O O . ALA A 1 87 ? -2.802 9.442 5.833 1.00 97.31 87 ALA A O 1
ATOM 647 N N . GLU A 1 88 ? -2.196 7.874 7.316 1.00 97.44 88 GLU A N 1
ATOM 648 C CA . GLU A 1 88 ? -1.797 6.873 6.316 1.00 97.44 88 GLU A CA 1
ATOM 649 C C . GLU A 1 88 ? -2.956 6.486 5.375 1.00 97.44 88 GLU A C 1
ATOM 651 O O . GLU A 1 88 ? -2.735 6.224 4.195 1.00 97.44 88 GLU A O 1
ATOM 656 N N . LEU A 1 89 ? -4.203 6.464 5.868 1.00 95.44 89 LEU A N 1
ATOM 657 C CA . LEU A 1 89 ? -5.382 6.230 5.024 1.00 95.44 89 LEU A CA 1
ATOM 658 C C . LEU A 1 89 ? -5.650 7.384 4.056 1.00 95.44 89 LEU A C 1
ATOM 660 O O . LEU A 1 89 ? -5.973 7.142 2.894 1.00 95.44 89 LEU A O 1
ATOM 664 N N . GLU A 1 90 ? -5.506 8.628 4.510 1.00 95.69 90 GLU A N 1
ATOM 665 C CA . GLU A 1 90 ? -5.605 9.791 3.625 1.00 95.69 90 GLU A CA 1
ATOM 666 C C . GLU A 1 90 ? -4.464 9.807 2.599 1.00 95.69 90 GLU A C 1
ATOM 668 O O . GLU A 1 90 ? -4.719 10.094 1.431 1.00 95.69 90 GLU A O 1
ATOM 673 N N . THR A 1 91 ? -3.248 9.403 2.983 1.00 97.56 91 THR A N 1
ATOM 674 C CA . THR A 1 91 ? -2.122 9.198 2.058 1.00 97.56 91 THR A CA 1
ATOM 675 C C . THR A 1 91 ? -2.473 8.181 0.974 1.00 97.56 91 THR A C 1
ATOM 677 O O . THR A 1 91 ? -2.317 8.472 -0.210 1.00 97.56 91 THR A O 1
ATOM 680 N N . LEU A 1 92 ? -3.004 7.009 1.345 1.00 96.50 92 LEU A N 1
ATOM 681 C CA . LEU A 1 92 ? -3.400 5.972 0.384 1.00 96.50 92 LEU A CA 1
ATOM 682 C C . LEU A 1 92 ? -4.486 6.457 -0.587 1.00 96.50 92 LEU A C 1
ATOM 684 O O . LEU A 1 92 ? -4.418 6.171 -1.782 1.00 96.50 92 LEU A O 1
ATOM 688 N N . ARG A 1 93 ? -5.467 7.224 -0.100 1.00 94.38 93 ARG A N 1
ATOM 689 C CA . ARG A 1 93 ? -6.504 7.834 -0.947 1.00 94.38 93 ARG A CA 1
ATOM 690 C C . ARG A 1 93 ? -5.928 8.904 -1.869 1.00 94.38 93 ARG A C 1
ATOM 692 O O . ARG A 1 93 ? -6.258 8.932 -3.050 1.00 94.38 93 ARG A O 1
ATOM 699 N N . GLY A 1 94 ? -5.046 9.759 -1.357 1.00 95.62 94 GLY A N 1
ATOM 700 C CA . GLY A 1 94 ? -4.337 10.756 -2.157 1.00 95.62 94 GLY A CA 1
ATOM 701 C C . GLY A 1 94 ? -3.509 10.110 -3.269 1.00 95.62 94 GLY A C 1
ATOM 702 O O . GLY A 1 94 ? -3.597 10.528 -4.421 1.00 95.62 94 GLY A O 1
ATOM 703 N N . ALA A 1 95 ? -2.785 9.036 -2.953 1.00 96.31 95 ALA A N 1
ATOM 704 C CA . ALA A 1 95 ? -2.019 8.263 -3.921 1.00 96.31 95 ALA A CA 1
ATOM 705 C C . ALA A 1 95 ? -2.912 7.611 -4.989 1.00 96.31 95 ALA A C 1
ATOM 707 O O . ALA A 1 95 ? -2.648 7.758 -6.180 1.00 96.31 95 ALA A O 1
ATOM 708 N N . ALA A 1 96 ? -4.020 6.974 -4.600 1.00 94.19 96 ALA A N 1
ATOM 709 C CA . ALA A 1 96 ? -4.970 6.410 -5.561 1.00 94.19 96 ALA A CA 1
ATOM 710 C C . ALA A 1 96 ? -5.583 7.483 -6.487 1.00 94.19 96 ALA A C 1
ATOM 712 O O . ALA A 1 96 ? -5.801 7.228 -7.673 1.00 94.19 96 ALA A O 1
ATOM 713 N N . ALA A 1 97 ? -5.812 8.701 -5.983 1.00 92.62 97 ALA A N 1
ATOM 714 C CA . ALA A 1 97 ? -6.250 9.829 -6.803 1.00 92.62 97 ALA A CA 1
ATOM 715 C C . ALA A 1 97 ? -5.172 10.283 -7.801 1.00 92.62 97 ALA A C 1
ATOM 717 O O . ALA A 1 97 ? -5.489 10.508 -8.967 1.00 92.62 97 ALA A O 1
ATOM 718 N N . LEU A 1 98 ? -3.906 10.370 -7.378 1.00 93.75 98 LEU A N 1
ATOM 719 C CA . LEU A 1 98 ? -2.776 10.696 -8.261 1.00 93.75 98 LEU A CA 1
ATOM 720 C C . LEU A 1 98 ? -2.597 9.658 -9.376 1.00 93.75 98 LEU A C 1
ATOM 722 O O . LEU A 1 98 ? -2.365 10.027 -10.525 1.00 93.75 98 LEU A O 1
ATOM 726 N N . ALA A 1 99 ? -2.793 8.378 -9.056 1.00 92.31 99 ALA A N 1
ATOM 727 C CA . ALA A 1 99 ? -2.773 7.281 -10.019 1.00 92.31 99 ALA A CA 1
ATOM 728 C C . ALA A 1 99 ? -4.003 7.253 -10.956 1.00 92.31 99 ALA A C 1
ATOM 730 O O . ALA A 1 99 ? -4.100 6.378 -11.814 1.00 92.31 99 ALA A O 1
ATOM 731 N N . GLY A 1 100 ? -4.959 8.180 -10.807 1.00 90.31 100 GLY A N 1
ATOM 732 C CA . GLY A 1 100 ? -6.161 8.255 -11.645 1.00 90.31 100 GLY A CA 1
ATOM 733 C C . GLY A 1 100 ? -7.158 7.115 -11.410 1.00 90.31 100 GLY A C 1
ATOM 734 O O . GLY A 1 100 ? -7.941 6.782 -12.298 1.00 90.31 100 GLY A O 1
ATOM 735 N N . LEU A 1 101 ? -7.123 6.489 -10.230 1.00 83.94 101 LEU A N 1
ATOM 736 C CA . LEU A 1 101 ? -7.944 5.318 -9.897 1.00 83.94 101 LEU A CA 1
ATOM 737 C C . LEU A 1 101 ? -9.314 5.686 -9.321 1.00 83.94 101 LEU A C 1
ATOM 739 O O . LEU A 1 101 ? -10.196 4.832 -9.222 1.00 83.94 101 LEU A O 1
ATOM 743 N N . PHE A 1 102 ? -9.517 6.962 -8.995 1.00 69.88 102 PHE A N 1
ATOM 744 C CA . PHE A 1 102 ? -10.847 7.519 -8.796 1.00 69.88 102 PHE A CA 1
ATOM 745 C C . PHE A 1 102 ? -11.315 8.177 -10.097 1.00 69.88 102 PHE A C 1
ATOM 747 O O . PHE A 1 102 ? -10.551 8.934 -10.696 1.00 69.88 102 PHE A O 1
ATOM 754 N N . PRO A 1 103 ? -12.553 7.921 -10.554 1.00 53.34 103 PRO A N 1
ATOM 755 C CA . PRO A 1 103 ? -13.110 8.689 -11.657 1.00 53.34 103 PRO A CA 1
ATOM 756 C C . PRO A 1 103 ? -13.187 10.166 -11.253 1.00 53.34 103 PRO A C 1
ATOM 758 O O . PRO A 1 103 ? -13.609 10.468 -10.134 1.00 53.34 103 PRO A O 1
ATOM 761 N N . ASP A 1 104 ? -12.814 11.065 -12.170 1.00 51.31 104 ASP A N 1
ATOM 762 C CA . ASP A 1 104 ? -13.109 12.495 -12.050 1.00 51.31 104 ASP A CA 1
ATOM 763 C C . ASP A 1 104 ? -14.614 12.643 -11.761 1.00 51.31 104 ASP A C 1
ATOM 765 O O . ASP A 1 104 ? -15.452 12.321 -12.608 1.00 51.31 104 ASP A O 1
ATOM 769 N N . THR A 1 105 ? -14.957 13.039 -10.533 1.00 45.91 105 THR A N 1
ATOM 770 C CA . THR A 1 105 ? -16.336 13.356 -10.118 1.00 45.91 105 THR A CA 1
ATOM 771 C C . THR A 1 105 ? -16.960 14.450 -10.966 1.00 45.91 105 THR A C 1
ATOM 773 O O . THR A 1 105 ? -16.256 15.452 -11.232 1.00 45.91 105 THR A O 1
#